Protein AF-A0A925K184-F1 (afdb_monomer_lite)

Structure (mmCIF, N/CA/C/O backbone):
data_AF-A0A925K184-F1
#
_entry.id   AF-A0A925K184-F1
#
loop_
_atom_site.group_PDB
_atom_site.id
_atom_site.type_symbol
_atom_site.label_atom_id
_atom_site.label_alt_id
_atom_site.label_comp_id
_atom_site.label_asym_id
_atom_site.label_entity_id
_atom_site.label_seq_id
_atom_site.pdbx_PDB_ins_code
_atom_site.Cartn_x
_atom_site.Cartn_y
_atom_site.Cartn_z
_atom_site.occupancy
_atom_site.B_iso_or_equiv
_atom_site.auth_seq_id
_atom_site.auth_comp_id
_atom_site.auth_asym_id
_atom_site.auth_atom_id
_atom_site.pdbx_PDB_model_num
ATOM 1 N N . MET A 1 1 ? -17.954 3.732 26.838 1.00 38.91 1 MET A N 1
ATOM 2 C CA . MET A 1 1 ? -18.143 2.595 25.912 1.00 38.91 1 MET A CA 1
ATOM 3 C C . MET A 1 1 ? -16.915 2.536 25.027 1.00 38.91 1 MET A C 1
ATOM 5 O O . MET A 1 1 ? -16.695 3.472 24.277 1.00 38.91 1 MET A O 1
ATOM 9 N N . ALA A 1 2 ? -16.052 1.534 25.212 1.00 41.06 2 ALA A N 1
ATOM 10 C CA . ALA A 1 2 ? -14.838 1.384 24.417 1.00 41.06 2 ALA A CA 1
ATOM 11 C C . ALA A 1 2 ? -15.244 1.083 22.970 1.00 41.06 2 ALA A C 1
ATOM 13 O O . ALA A 1 2 ? -15.653 -0.037 22.664 1.00 41.06 2 ALA A O 1
ATOM 14 N N . SER A 1 3 ? -15.206 2.108 22.119 1.00 45.59 3 SER A N 1
ATOM 15 C CA . SER A 1 3 ? -15.451 2.039 20.681 1.00 45.59 3 SER A CA 1
ATOM 16 C C . SER A 1 3 ? -14.456 1.047 20.087 1.00 45.59 3 SER A C 1
ATOM 18 O O . SER A 1 3 ? -13.316 1.397 19.782 1.00 45.59 3 SER A O 1
ATOM 20 N N . SER A 1 4 ? -14.839 -0.230 20.060 1.00 53.72 4 SER A N 1
ATOM 21 C CA . SER A 1 4 ? -13.958 -1.320 19.659 1.00 53.72 4 SER A CA 1
ATOM 22 C C . SER A 1 4 ? -13.496 -1.046 18.242 1.00 53.72 4 SER A C 1
ATOM 24 O O . SER A 1 4 ? -14.300 -1.055 17.309 1.00 53.72 4 SER A O 1
ATOM 26 N N . ARG A 1 5 ? -12.197 -0.763 18.098 1.00 63.16 5 ARG A N 1
ATOM 27 C CA . ARG A 1 5 ? -11.543 -0.645 16.797 1.00 63.16 5 ARG A CA 1
ATOM 28 C C . ARG A 1 5 ? -11.922 -1.899 16.005 1.00 63.16 5 ARG A C 1
ATOM 30 O O . ARG A 1 5 ? -11.683 -2.998 16.511 1.00 63.16 5 ARG A O 1
ATOM 37 N N . PRO A 1 6 ? -12.558 -1.774 14.829 1.00 70.12 6 PRO A N 1
ATOM 38 C CA . PRO A 1 6 ? -12.969 -2.935 14.061 1.00 70.12 6 PRO A CA 1
ATOM 39 C C . PRO A 1 6 ? -11.749 -3.820 13.804 1.00 70.12 6 PRO A C 1
ATOM 41 O O . PRO A 1 6 ? -10.797 -3.372 13.167 1.00 70.12 6 PRO A O 1
ATOM 44 N N . ILE A 1 7 ? -11.782 -5.070 14.282 1.00 73.25 7 ILE A N 1
ATOM 45 C CA . ILE A 1 7 ? -10.697 -6.058 14.111 1.00 73.25 7 ILE A CA 1
ATOM 46 C C . ILE A 1 7 ? -10.258 -6.125 12.642 1.00 73.25 7 ILE A C 1
ATOM 48 O O . ILE A 1 7 ? -9.076 -6.226 12.336 1.00 73.25 7 ILE A O 1
ATOM 52 N N . VAL A 1 8 ? -11.219 -5.970 11.730 1.00 74.25 8 VAL A N 1
ATOM 53 C CA . VAL A 1 8 ? -11.019 -5.932 10.281 1.00 74.25 8 VAL A CA 1
ATOM 54 C C . VAL A 1 8 ? -10.010 -4.858 9.844 1.00 74.25 8 VAL A C 1
ATOM 56 O O . VAL A 1 8 ? -9.145 -5.144 9.022 1.00 74.25 8 VAL A O 1
AT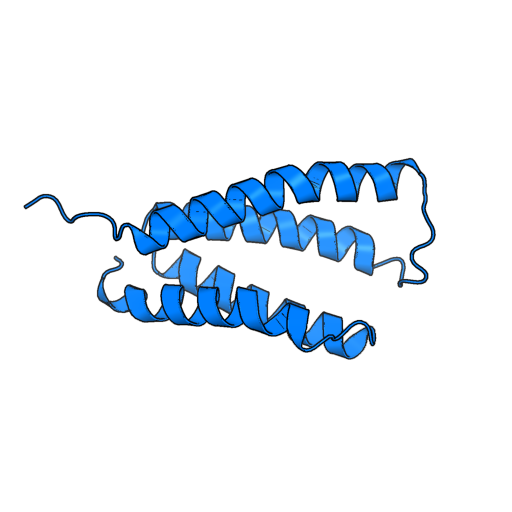OM 59 N N . ILE A 1 9 ? -10.062 -3.647 10.409 1.00 76.00 9 ILE A N 1
ATOM 60 C CA . ILE A 1 9 ? -9.121 -2.564 10.068 1.00 76.00 9 ILE A CA 1
ATOM 61 C C . ILE A 1 9 ? -7.733 -2.889 10.605 1.00 76.00 9 ILE A C 1
ATOM 63 O O . ILE A 1 9 ? -6.743 -2.683 9.912 1.00 76.00 9 ILE A O 1
ATOM 67 N N . THR A 1 10 ? -7.646 -3.447 11.812 1.00 79.56 10 THR A N 1
ATOM 68 C CA . THR A 1 10 ? -6.365 -3.866 12.387 1.00 79.56 10 THR A CA 1
ATOM 69 C C . THR A 1 10 ? -5.713 -4.958 11.542 1.00 79.56 10 THR A C 1
ATOM 71 O O . THR A 1 10 ? -4.532 -4.849 11.232 1.00 79.56 10 THR A O 1
ATOM 74 N N . VAL A 1 11 ? -6.479 -5.959 11.099 1.00 81.06 11 VAL A N 1
ATOM 75 C CA . VAL A 1 11 ? -5.990 -7.023 10.207 1.00 81.06 11 VAL A CA 1
ATOM 76 C C . VAL A 1 11 ? -5.510 -6.445 8.874 1.00 81.06 11 VAL A C 1
ATOM 78 O O . VAL A 1 11 ? -4.404 -6.762 8.446 1.00 81.06 11 VAL A O 1
ATOM 81 N N . ILE A 1 12 ? -6.284 -5.548 8.253 1.00 80.81 12 ILE A N 1
ATOM 82 C CA . ILE A 1 12 ? -5.883 -4.862 7.013 1.00 80.81 12 ILE A CA 1
ATOM 83 C C . ILE A 1 12 ? -4.586 -4.080 7.214 1.00 80.81 12 ILE A C 1
ATOM 85 O O . ILE A 1 12 ? -3.673 -4.190 6.397 1.00 80.81 12 ILE A O 1
ATOM 89 N N . CYS A 1 13 ? -4.481 -3.317 8.302 1.00 80.88 13 CYS A N 1
ATOM 90 C CA . CYS A 1 13 ? -3.286 -2.535 8.580 1.00 80.88 13 CYS A CA 1
ATOM 91 C C . CYS A 1 13 ? -2.069 -3.427 8.820 1.00 80.88 13 CYS A C 1
ATOM 93 O O . CYS A 1 13 ? -1.001 -3.125 8.301 1.00 80.88 13 CYS A O 1
ATOM 95 N N . VAL A 1 14 ? -2.215 -4.534 9.551 1.00 83.94 14 VAL A N 1
ATOM 96 C CA . VAL A 1 14 ? -1.126 -5.493 9.791 1.00 83.94 14 VAL A CA 1
ATOM 97 C C . VAL A 1 14 ? -0.678 -6.148 8.485 1.00 83.94 14 VAL A C 1
ATOM 99 O O . VAL A 1 14 ? 0.518 -6.175 8.208 1.00 83.94 14 VAL A O 1
ATOM 102 N N . ILE A 1 15 ? -1.611 -6.606 7.646 1.00 82.31 15 ILE A N 1
ATOM 103 C CA . ILE A 1 15 ? -1.288 -7.166 6.324 1.00 82.31 15 ILE A CA 1
ATOM 104 C C . ILE A 1 15 ? -0.588 -6.114 5.456 1.00 82.31 15 ILE A C 1
ATOM 106 O O . ILE A 1 15 ? 0.417 -6.418 4.818 1.00 82.31 15 ILE A O 1
ATOM 110 N N . GLY A 1 16 ? -1.071 -4.870 5.466 1.00 80.50 16 GLY A N 1
ATOM 111 C CA . GLY A 1 16 ? -0.446 -3.758 4.753 1.00 80.50 16 GLY A CA 1
ATOM 112 C C . GLY A 1 16 ? 0.964 -3.450 5.258 1.00 80.50 16 GLY A C 1
ATOM 113 O O . GLY A 1 16 ? 1.876 -3.296 4.451 1.00 80.50 16 GLY A O 1
ATOM 114 N N . PHE A 1 17 ? 1.176 -3.438 6.576 1.00 81.56 17 PHE A N 1
ATOM 115 C CA . PHE A 1 17 ? 2.496 -3.266 7.186 1.00 81.56 17 PHE A CA 1
ATOM 116 C C . PHE A 1 17 ? 3.454 -4.390 6.802 1.00 81.56 17 PHE A C 1
ATOM 118 O O . PHE A 1 17 ? 4.598 -4.105 6.459 1.00 81.56 17 PHE A O 1
ATOM 125 N N . ILE A 1 18 ? 2.995 -5.644 6.804 1.00 85.06 18 ILE A N 1
ATOM 126 C CA . ILE A 1 18 ? 3.791 -6.788 6.339 1.00 85.06 18 ILE A CA 1
ATOM 127 C C . ILE A 1 18 ? 4.122 -6.625 4.853 1.00 85.06 18 ILE A C 1
ATOM 129 O O . ILE A 1 18 ? 5.274 -6.789 4.458 1.00 85.06 18 ILE A O 1
ATOM 133 N N . GLY A 1 19 ? 3.143 -6.239 4.033 1.00 80.62 19 GLY A N 1
ATOM 134 C CA . GLY A 1 19 ? 3.342 -5.979 2.608 1.00 80.62 19 GLY A CA 1
ATOM 135 C C . GLY A 1 19 ? 4.395 -4.901 2.350 1.00 80.62 19 GLY A C 1
ATOM 136 O O . GLY A 1 19 ? 5.257 -5.083 1.495 1.00 80.62 19 GLY A O 1
ATOM 137 N N . VAL A 1 20 ? 4.392 -3.815 3.127 1.00 81.88 20 VAL A N 1
ATOM 138 C CA . VAL A 1 20 ? 5.429 -2.776 3.042 1.00 81.88 20 VAL A CA 1
ATOM 139 C C . VAL A 1 20 ? 6.772 -3.281 3.577 1.00 81.88 20 VAL A C 1
ATOM 141 O O . VAL A 1 20 ? 7.797 -3.045 2.945 1.00 81.88 20 VAL A O 1
ATOM 144 N N . ALA A 1 21 ? 6.789 -4.013 4.692 1.00 83.88 21 ALA A N 1
ATOM 145 C CA . ALA A 1 21 ? 8.013 -4.567 5.272 1.00 83.88 21 ALA A CA 1
ATOM 146 C C . ALA A 1 21 ? 8.725 -5.550 4.329 1.00 83.88 21 ALA A C 1
ATOM 148 O O . ALA A 1 21 ? 9.951 -5.607 4.328 1.00 83.88 21 ALA A O 1
ATOM 149 N N . LEU A 1 22 ? 7.977 -6.287 3.502 1.00 83.56 22 LEU A N 1
ATOM 150 C CA . LEU A 1 22 ? 8.525 -7.147 2.448 1.00 83.56 22 LEU A CA 1
ATOM 151 C C . LEU A 1 22 ? 8.825 -6.368 1.157 1.00 83.56 22 LEU A C 1
ATOM 153 O O . LEU A 1 22 ? 9.809 -6.645 0.472 1.00 83.56 22 LEU A O 1
ATOM 157 N N . GLY A 1 23 ? 7.995 -5.378 0.831 1.00 80.94 23 GLY A N 1
ATOM 158 C CA . GLY A 1 23 ? 8.109 -4.582 -0.385 1.00 80.94 23 GLY A CA 1
ATOM 159 C C . GLY A 1 23 ? 9.293 -3.615 -0.384 1.00 80.94 23 GLY A C 1
ATOM 160 O O . GLY A 1 23 ? 9.961 -3.497 -1.407 1.00 80.94 23 GLY A O 1
ATOM 161 N N . VAL A 1 24 ? 9.591 -2.945 0.735 1.00 82.94 24 VAL A N 1
ATOM 162 C CA . VAL A 1 24 ? 10.694 -1.966 0.811 1.00 82.94 24 VAL A CA 1
ATOM 163 C C . VAL A 1 24 ? 12.060 -2.617 0.553 1.00 82.94 24 VAL A C 1
ATOM 165 O O . VAL A 1 24 ? 12.781 -2.108 -0.306 1.00 82.94 24 VAL A O 1
ATOM 168 N N . PRO A 1 25 ? 12.440 -3.740 1.199 1.00 82.31 25 PRO A N 1
ATOM 169 C CA . PRO A 1 25 ? 13.696 -4.424 0.893 1.00 82.31 25 PRO A CA 1
ATOM 170 C C . PRO A 1 25 ? 13.755 -4.927 -0.550 1.00 82.31 25 PRO A C 1
ATOM 172 O O . PRO A 1 25 ? 14.800 -4.820 -1.184 1.00 82.31 25 PRO A O 1
ATOM 175 N N . ALA A 1 26 ? 12.637 -5.425 -1.091 1.00 81.25 26 ALA A N 1
ATOM 176 C CA . ALA A 1 26 ? 12.566 -5.859 -2.483 1.00 81.25 26 ALA A CA 1
ATOM 177 C C . ALA A 1 26 ? 12.784 -4.687 -3.456 1.00 81.25 26 ALA A C 1
ATOM 179 O O . ALA A 1 26 ? 13.568 -4.804 -4.397 1.00 81.25 26 ALA A O 1
ATOM 180 N N . LEU A 1 27 ? 12.156 -3.535 -3.198 1.00 81.56 27 LEU A N 1
ATOM 181 C CA . LEU A 1 27 ? 12.349 -2.315 -3.982 1.00 81.56 27 LEU A CA 1
ATOM 182 C C . LEU A 1 27 ? 13.809 -1.848 -3.913 1.00 81.56 27 LEU A C 1
ATOM 184 O O . LEU A 1 27 ? 14.415 -1.579 -4.949 1.00 81.56 27 LEU A O 1
ATOM 188 N N . LEU A 1 28 ? 14.391 -1.794 -2.711 1.00 81.62 28 LEU A N 1
ATOM 189 C CA . LEU A 1 28 ? 15.790 -1.409 -2.508 1.00 81.62 28 LEU A CA 1
ATOM 190 C C . LEU A 1 28 ? 16.759 -2.370 -3.200 1.00 81.62 28 LEU A C 1
ATOM 192 O O . LEU A 1 28 ? 17.733 -1.908 -3.787 1.00 81.62 28 LEU A O 1
ATOM 196 N N . ALA A 1 29 ? 16.486 -3.676 -3.194 1.00 81.75 29 ALA A N 1
ATOM 197 C CA . ALA A 1 29 ? 17.294 -4.662 -3.907 1.00 81.75 29 ALA A CA 1
ATOM 198 C C . ALA A 1 29 ? 17.268 -4.432 -5.427 1.00 81.75 29 ALA A C 1
ATOM 200 O O . ALA A 1 29 ? 18.316 -4.486 -6.070 1.00 81.75 29 ALA A O 1
ATOM 201 N N . VAL A 1 30 ? 16.103 -4.113 -6.004 1.00 78.19 30 VAL A N 1
ATOM 202 C CA . VAL A 1 30 ? 15.974 -3.780 -7.436 1.00 78.19 30 VAL A CA 1
ATOM 203 C C . VAL A 1 30 ? 16.728 -2.488 -7.773 1.00 78.19 30 VAL A C 1
ATOM 205 O O . VAL A 1 30 ? 17.446 -2.454 -8.771 1.00 78.19 30 VAL A O 1
ATOM 208 N N . VAL A 1 31 ? 16.634 -1.451 -6.928 1.00 77.19 31 VAL A N 1
ATOM 209 C CA . VAL A 1 31 ? 17.403 -0.202 -7.112 1.00 77.19 31 VAL A CA 1
ATOM 210 C C . VAL A 1 31 ? 18.908 -0.462 -7.012 1.00 77.19 31 VAL A C 1
ATOM 212 O O . VAL A 1 31 ? 19.663 -0.014 -7.869 1.00 77.19 31 VAL A O 1
ATOM 215 N N . ALA A 1 32 ? 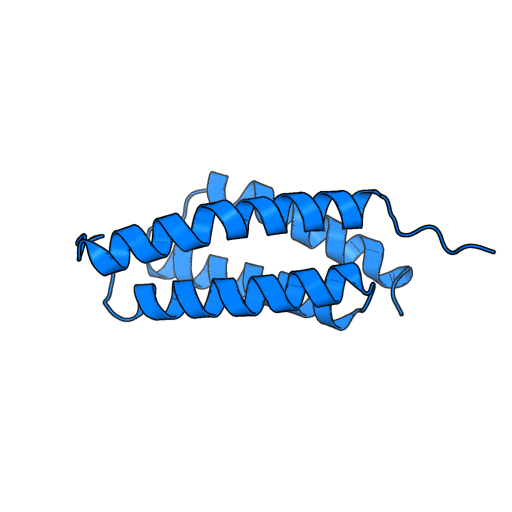19.350 -1.196 -5.988 1.00 79.00 32 ALA A N 1
ATOM 216 C CA . ALA A 1 32 ? 20.765 -1.442 -5.714 1.00 79.00 32 ALA A CA 1
ATOM 217 C C . ALA A 1 32 ? 21.441 -2.312 -6.782 1.00 79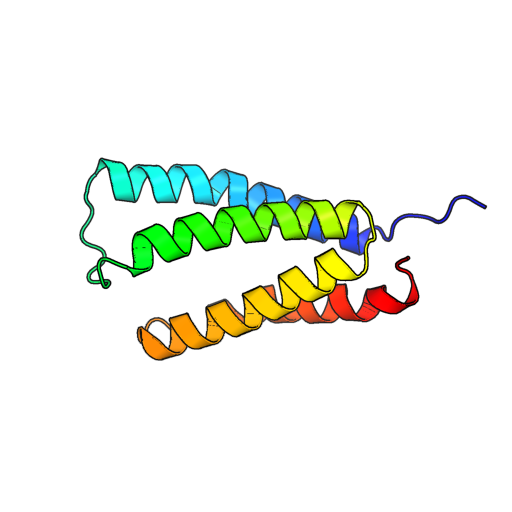.00 32 ALA A C 1
ATOM 219 O O . ALA A 1 32 ? 22.612 -2.112 -7.091 1.00 79.00 32 ALA A O 1
ATOM 220 N N . THR A 1 33 ? 20.708 -3.268 -7.355 1.00 77.19 33 THR A N 1
ATOM 221 C CA . THR A 1 33 ? 21.213 -4.144 -8.426 1.00 77.19 33 THR A CA 1
ATOM 222 C C . THR A 1 33 ? 21.085 -3.524 -9.816 1.00 77.19 33 THR A C 1
ATOM 224 O O . THR A 1 33 ? 21.618 -4.079 -10.775 1.00 77.19 33 THR A O 1
ATOM 227 N N . GLY A 1 34 ? 20.384 -2.391 -9.949 1.00 66.50 34 GLY A N 1
ATOM 228 C CA . GLY A 1 34 ? 20.096 -1.777 -11.245 1.00 66.50 34 GLY A CA 1
ATOM 229 C C . GLY A 1 34 ? 19.306 -2.701 -12.173 1.00 66.50 34 GLY A C 1
ATOM 230 O O . GLY A 1 34 ? 19.439 -2.597 -13.393 1.00 66.50 34 GLY A O 1
ATOM 231 N N . ALA A 1 35 ? 18.529 -3.635 -11.609 1.00 66.50 35 ALA A N 1
ATOM 232 C CA . ALA A 1 35 ? 17.795 -4.623 -12.382 1.00 66.50 35 ALA A CA 1
ATOM 233 C C . ALA A 1 35 ? 16.862 -3.910 -13.371 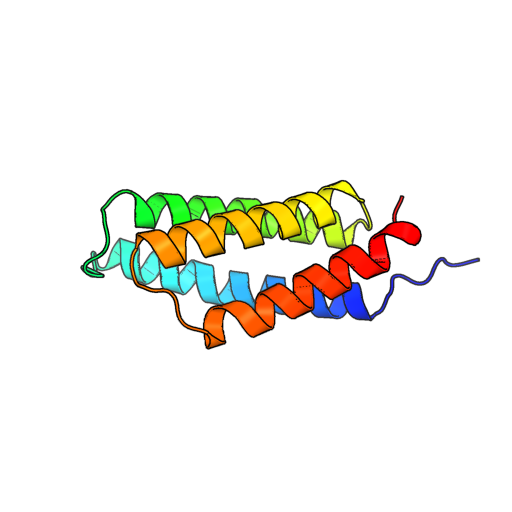1.00 66.50 35 ALA A C 1
ATOM 235 O O . ALA A 1 35 ? 15.930 -3.203 -12.981 1.00 66.50 35 ALA A O 1
ATOM 236 N N . GLN A 1 36 ? 17.135 -4.081 -14.667 1.00 57.19 36 GLN A N 1
ATOM 237 C CA . GLN A 1 36 ? 16.316 -3.514 -15.727 1.00 57.19 36 GLN A CA 1
ATOM 238 C C . GLN A 1 36 ? 14.996 -4.275 -15.768 1.00 57.19 36 GLN A C 1
ATOM 240 O O . GLN A 1 36 ? 14.890 -5.355 -16.340 1.00 57.19 36 GLN A O 1
ATOM 245 N N . THR A 1 37 ? 13.971 -3.702 -15.153 1.00 65.19 37 THR A N 1
ATOM 246 C CA . THR A 1 37 ? 12.616 -4.265 -15.138 1.00 65.19 37 THR A CA 1
ATOM 247 C C . THR A 1 37 ? 11.907 -4.132 -16.490 1.00 65.19 37 THR A C 1
ATOM 249 O O . THR A 1 37 ? 10.759 -4.543 -16.616 1.00 65.19 37 THR A O 1
ATOM 252 N N . GLY A 1 38 ? 12.560 -3.541 -17.501 1.00 67.62 38 GLY A N 1
ATOM 253 C CA . GLY A 1 38 ? 11.934 -3.168 -18.772 1.00 67.62 38 GLY A CA 1
ATOM 254 C C . GLY A 1 38 ? 10.920 -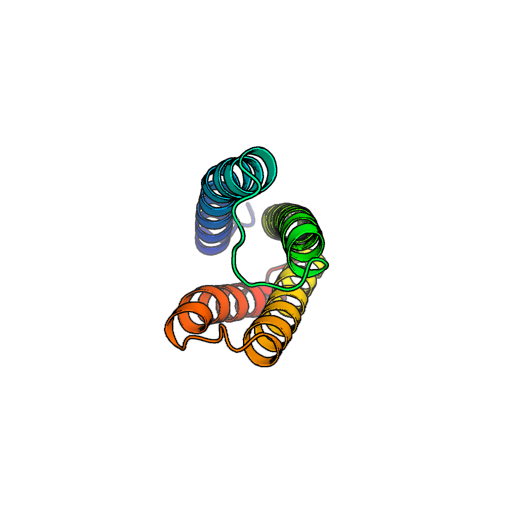2.027 -18.629 1.00 67.62 38 GLY A C 1
ATOM 255 O O . GLY A 1 38 ? 10.207 -1.722 -19.581 1.00 67.62 38 GLY A O 1
ATOM 256 N N . LEU A 1 39 ? 10.844 -1.401 -17.448 1.00 71.25 39 LEU A N 1
ATOM 257 C CA . LEU A 1 39 ? 9.878 -0.357 -17.133 1.00 71.25 39 LEU A CA 1
ATOM 258 C C . LEU A 1 39 ? 10.479 1.039 -17.306 1.00 71.25 39 LEU A C 1
ATOM 260 O O . LEU A 1 39 ? 11.694 1.214 -17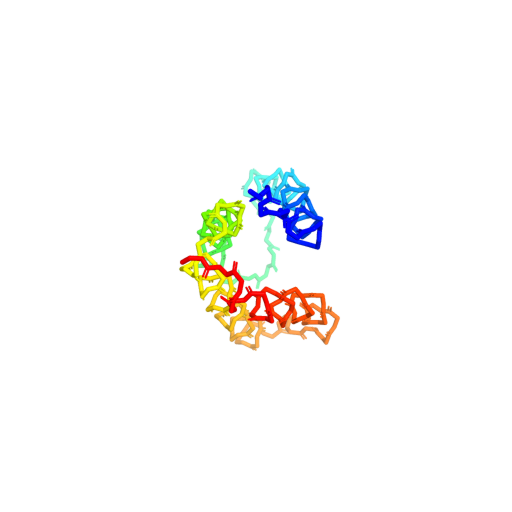.179 1.00 71.25 39 LEU A O 1
ATOM 264 N N . PRO A 1 40 ? 9.639 2.054 -17.568 1.00 73.81 40 PRO A N 1
ATOM 265 C CA . PRO A 1 40 ? 10.099 3.428 -17.678 1.00 73.81 40 PRO A CA 1
ATOM 266 C C . PRO A 1 40 ? 10.836 3.893 -16.416 1.00 73.81 40 PRO A C 1
ATOM 268 O O . PRO A 1 40 ? 10.432 3.574 -15.298 1.00 73.81 40 PRO A O 1
ATOM 271 N N . SER A 1 41 ? 11.870 4.721 -16.574 1.00 76.81 41 SER A N 1
ATOM 272 C CA . SER A 1 41 ? 12.689 5.226 -15.458 1.00 76.81 41 SER A CA 1
ATOM 273 C C . SER A 1 41 ? 11.892 5.986 -14.388 1.00 76.81 41 SER A C 1
ATOM 275 O O . SER A 1 41 ? 12.309 6.032 -13.234 1.00 76.81 41 SER A O 1
ATOM 277 N N . TRP A 1 42 ? 10.725 6.538 -14.737 1.00 76.19 42 TRP A N 1
ATOM 278 C CA . TRP A 1 42 ? 9.807 7.212 -13.812 1.00 76.19 42 TRP A CA 1
ATOM 279 C C . TRP A 1 42 ? 8.971 6.248 -12.951 1.00 76.19 42 TRP A C 1
ATOM 281 O O . TRP A 1 42 ? 8.426 6.660 -11.926 1.00 76.19 42 TRP A O 1
ATOM 291 N N . TYR A 1 43 ? 8.883 4.967 -13.319 1.00 77.88 43 TYR A N 1
ATOM 292 C CA . TYR A 1 43 ? 8.095 3.972 -12.589 1.00 77.88 43 TYR A CA 1
ATOM 293 C C . TYR A 1 43 ? 8.722 3.622 -11.232 1.00 77.88 43 TYR A C 1
ATOM 295 O O . TYR A 1 43 ? 8.022 3.458 -10.235 1.00 77.88 43 TYR A O 1
ATOM 303 N N . MET A 1 44 ? 10.055 3.574 -11.170 1.00 76.75 44 MET A N 1
ATOM 304 C CA . MET A 1 44 ? 10.804 3.288 -9.943 1.00 76.75 44 MET A CA 1
ATOM 305 C C . MET A 1 44 ? 10.591 4.349 -8.840 1.00 76.75 44 MET A C 1
ATOM 307 O O . MET A 1 44 ? 10.209 3.976 -7.727 1.00 76.75 44 MET A O 1
ATOM 311 N N . PRO A 1 45 ? 10.763 5.665 -9.100 1.00 80.06 45 PRO A N 1
ATOM 312 C CA . PRO A 1 45 ? 10.447 6.692 -8.109 1.00 80.06 45 PRO A CA 1
ATOM 313 C C . PRO A 1 45 ? 8.947 6.756 -7.787 1.00 80.06 45 PRO A C 1
ATOM 315 O O . PRO A 1 45 ? 8.594 7.004 -6.634 1.00 80.06 45 PRO A O 1
ATOM 318 N N . TYR A 1 46 ? 8.062 6.468 -8.752 1.00 82.25 46 TYR A N 1
ATOM 319 C CA . TYR A 1 46 ? 6.623 6.337 -8.496 1.00 82.25 46 TYR A CA 1
ATOM 320 C C . TYR A 1 46 ? 6.316 5.220 -7.484 1.00 82.25 46 TYR A C 1
ATOM 322 O O . TYR A 1 46 ? 5.569 5.451 -6.533 1.00 82.25 46 TYR A O 1
ATOM 330 N N . LEU A 1 47 ? 6.919 4.035 -7.629 1.00 79.75 47 LEU A N 1
ATOM 331 C CA . LEU A 1 47 ? 6.754 2.928 -6.679 1.00 79.75 47 LEU A CA 1
ATOM 332 C C . LEU A 1 47 ? 7.195 3.316 -5.262 1.00 79.75 47 LEU A C 1
ATOM 334 O O . LEU A 1 47 ? 6.471 3.053 -4.301 1.00 79.75 47 LEU A O 1
ATOM 338 N N . GLY A 1 48 ? 8.346 3.983 -5.134 1.00 82.44 48 GLY A N 1
ATOM 339 C CA . GLY A 1 48 ? 8.840 4.476 -3.845 1.00 82.44 48 GLY A CA 1
ATOM 340 C C . GLY A 1 48 ? 7.882 5.479 -3.193 1.00 82.44 48 GLY A C 1
ATOM 341 O O . GLY A 1 48 ? 7.519 5.326 -2.025 1.00 82.44 48 GLY A O 1
ATOM 342 N N . LEU A 1 49 ? 7.398 6.460 -3.961 1.00 84.69 49 LEU A N 1
ATOM 343 C CA . LEU A 1 49 ? 6.376 7.412 -3.507 1.00 84.69 49 LEU A CA 1
ATOM 344 C C . LEU A 1 49 ? 5.083 6.707 -3.087 1.00 84.69 49 LEU A C 1
ATOM 346 O O . LEU A 1 49 ? 4.515 7.021 -2.044 1.00 84.69 49 LEU A O 1
ATOM 350 N N . THR A 1 50 ? 4.642 5.720 -3.862 1.00 81.69 50 THR A N 1
ATOM 351 C CA . THR A 1 50 ? 3.412 4.968 -3.588 1.00 81.69 50 THR A CA 1
ATOM 352 C C . THR A 1 50 ? 3.515 4.167 -2.295 1.00 81.69 50 THR A C 1
ATOM 354 O O . THR A 1 50 ? 2.543 4.103 -1.545 1.00 81.69 50 THR A O 1
ATOM 357 N N . MET A 1 51 ? 4.692 3.624 -1.968 1.00 81.38 51 MET A N 1
ATOM 358 C CA . MET A 1 51 ? 4.934 2.980 -0.671 1.00 81.38 51 MET A CA 1
ATOM 359 C C . MET A 1 51 ? 4.856 3.966 0.498 1.00 81.38 51 MET A C 1
ATOM 361 O O . MET A 1 51 ? 4.233 3.649 1.512 1.00 81.38 51 MET A O 1
ATOM 365 N N . LEU A 1 52 ? 5.433 5.165 0.363 1.00 85.69 52 LEU A N 1
ATOM 366 C CA . LEU A 1 52 ? 5.355 6.201 1.401 1.00 85.69 52 LEU A CA 1
ATOM 367 C C . LEU A 1 52 ? 3.910 6.656 1.627 1.00 85.69 52 LEU A C 1
ATOM 369 O O . LEU A 1 52 ? 3.439 6.703 2.763 1.00 85.69 52 LEU A O 1
ATOM 373 N N . VAL A 1 53 ? 3.184 6.931 0.545 1.00 84.31 53 VAL A N 1
ATOM 374 C CA . VAL A 1 53 ? 1.763 7.301 0.602 1.00 84.31 53 VAL A CA 1
ATOM 375 C C . VAL A 1 53 ? 0.928 6.151 1.174 1.00 84.31 53 VAL A C 1
ATOM 377 O O . VAL A 1 53 ? 0.047 6.382 2.002 1.00 84.31 53 VAL A O 1
ATOM 380 N N . GLY A 1 54 ? 1.248 4.907 0.812 1.00 82.88 54 GLY A N 1
ATOM 381 C CA . GLY A 1 54 ? 0.649 3.699 1.377 1.00 82.88 54 GLY A CA 1
ATOM 382 C C . GLY A 1 54 ? 0.834 3.610 2.893 1.00 82.88 54 GLY A C 1
ATOM 383 O O . GLY A 1 54 ? -0.143 3.406 3.612 1.00 82.88 54 GLY A O 1
ATOM 384 N N . LEU A 1 55 ? 2.042 3.859 3.404 1.00 83.38 55 LEU A N 1
ATOM 385 C CA . LEU A 1 55 ? 2.313 3.923 4.846 1.00 83.38 55 LEU A CA 1
ATOM 386 C C . LEU A 1 55 ? 1.510 5.024 5.542 1.00 83.38 55 LEU A C 1
ATOM 388 O O . LEU A 1 55 ? 0.896 4.773 6.578 1.00 83.38 55 LEU A O 1
ATOM 392 N N . VAL A 1 56 ? 1.458 6.224 4.961 1.00 86.50 56 VAL A N 1
ATOM 393 C CA . VAL A 1 56 ? 0.647 7.328 5.501 1.00 86.50 56 VAL A CA 1
ATOM 394 C C . VAL A 1 56 ? -0.835 6.945 5.536 1.00 86.50 56 VAL A C 1
ATOM 396 O O . VAL A 1 56 ? -1.512 7.194 6.536 1.00 86.50 56 VAL A O 1
ATOM 399 N N . SER A 1 57 ? -1.334 6.272 4.495 1.00 83.88 57 SER A N 1
ATOM 400 C CA . SER A 1 57 ? -2.717 5.788 4.446 1.00 83.88 57 SER A CA 1
ATOM 401 C C . SER A 1 57 ? -2.998 4.723 5.513 1.00 83.88 57 SER A C 1
ATOM 403 O O . SER A 1 57 ? -4.033 4.791 6.175 1.00 83.88 57 SER A O 1
ATOM 405 N N . LEU A 1 58 ? -2.053 3.806 5.760 1.00 81.25 58 LEU A N 1
ATOM 406 C CA . LEU A 1 58 ? -2.134 2.782 6.808 1.00 81.25 58 LEU A CA 1
ATOM 407 C C . LEU A 1 58 ? -2.159 3.407 8.205 1.00 81.25 58 LEU A C 1
ATOM 409 O O . LEU A 1 58 ? -2.951 2.987 9.047 1.00 81.25 58 LEU A O 1
ATOM 413 N N . ILE A 1 59 ? -1.349 4.440 8.447 1.00 83.06 59 ILE A N 1
ATOM 414 C CA . ILE A 1 59 ? -1.362 5.198 9.707 1.00 83.06 59 ILE A CA 1
ATOM 415 C C . ILE A 1 59 ? -2.705 5.922 9.880 1.00 83.06 59 ILE A C 1
ATOM 417 O O . ILE A 1 59 ? -3.298 5.873 10.959 1.00 83.06 59 ILE A O 1
ATOM 421 N N . GLY A 1 60 ? -3.222 6.548 8.818 1.00 79.50 60 GLY A N 1
ATOM 422 C CA . GLY A 1 60 ? -4.534 7.202 8.831 1.00 79.50 60 GLY A CA 1
ATOM 423 C C . GLY A 1 60 ? -5.685 6.228 9.110 1.00 79.50 60 GLY A C 1
ATOM 424 O O . GLY A 1 60 ? -6.560 6.528 9.925 1.00 79.50 60 GLY A O 1
ATOM 425 N N . LEU A 1 61 ? -5.646 5.042 8.495 1.00 77.81 61 LEU A N 1
ATOM 426 C CA . LEU A 1 61 ? -6.580 3.937 8.741 1.00 77.81 61 LEU A CA 1
ATOM 427 C C . LEU A 1 61 ? -6.467 3.403 10.173 1.00 77.81 61 LEU A C 1
ATOM 429 O O . LEU A 1 61 ? -7.485 3.182 10.825 1.00 77.81 61 LEU A O 1
ATOM 433 N N . TRP A 1 62 ? -5.248 3.259 10.699 1.00 77.75 62 TRP A N 1
ATOM 434 C CA . TRP A 1 62 ? -5.010 2.843 12.084 1.00 77.75 62 TRP A CA 1
ATOM 435 C C . TRP A 1 62 ? -5.603 3.834 13.091 1.00 77.75 62 TRP A C 1
ATOM 437 O O . TRP A 1 62 ? -6.138 3.431 14.126 1.00 77.75 62 TRP A O 1
ATOM 447 N N . GLN A 1 63 ? -5.531 5.131 12.790 1.00 79.31 63 GLN A N 1
ATOM 448 C CA . GLN A 1 63 ? -6.142 6.181 13.605 1.00 79.31 63 GLN A CA 1
ATOM 449 C C . GLN A 1 63 ? -7.646 6.362 13.362 1.00 79.31 63 GLN A C 1
ATOM 451 O O . GLN A 1 63 ? -8.220 7.302 13.905 1.00 79.31 63 GLN A O 1
ATOM 456 N N . MET A 1 64 ? -8.295 5.480 12.588 1.00 75.81 64 MET A N 1
ATOM 457 C CA . MET A 1 64 ? -9.730 5.552 12.279 1.00 75.81 64 MET A CA 1
ATOM 458 C C . MET A 1 64 ? -10.152 6.894 11.659 1.00 75.81 64 MET A C 1
ATOM 460 O O . MET A 1 64 ? -11.292 7.317 11.831 1.00 75.81 64 MET A O 1
ATOM 464 N N . LYS A 1 65 ? -9.250 7.571 10.934 1.00 79.25 65 LYS A N 1
ATOM 465 C CA . LYS A 1 65 ? -9.562 8.842 10.272 1.00 79.25 65 LYS A CA 1
ATOM 466 C C . LYS A 1 65 ? -10.077 8.601 8.865 1.00 79.25 65 LYS A C 1
ATOM 468 O O . LYS A 1 65 ? -9.414 7.933 8.064 1.00 79.25 65 LYS A O 1
ATOM 473 N N . LYS A 1 66 ? -11.188 9.253 8.515 1.00 78.31 66 LYS A N 1
ATOM 474 C CA . LYS A 1 66 ? -11.784 9.187 7.164 1.00 78.31 66 LYS A CA 1
ATOM 475 C C . LYS A 1 66 ? -10.781 9.497 6.049 1.00 78.31 66 LYS A C 1
ATOM 477 O O . LYS A 1 66 ? -10.791 8.840 5.011 1.00 78.31 66 LYS A O 1
ATOM 482 N N . TRP A 1 67 ? -9.869 10.447 6.275 1.00 80.06 67 TRP A N 1
ATOM 483 C CA . TRP A 1 67 ? -8.859 10.822 5.279 1.00 80.06 67 TRP A CA 1
ATOM 484 C C . TRP A 1 67 ? -7.913 9.669 4.910 1.00 80.06 67 TRP A C 1
ATOM 486 O O . TRP A 1 67 ? -7.525 9.567 3.752 1.00 80.06 67 TRP A O 1
ATOM 496 N N . GLY A 1 68 ? -7.604 8.754 5.840 1.00 78.88 68 GLY A N 1
ATOM 497 C CA . GLY A 1 68 ? -6.773 7.578 5.554 1.00 78.88 68 GLY A CA 1
ATOM 498 C C . GLY A 1 68 ? -7.444 6.599 4.588 1.00 78.88 68 GLY A C 1
ATOM 499 O O . GLY A 1 68 ? -6.799 6.095 3.670 1.00 78.88 68 GLY A O 1
ATOM 500 N N . ALA A 1 69 ? -8.756 6.392 4.742 1.00 78.81 69 ALA A N 1
ATOM 501 C CA . ALA A 1 69 ? -9.541 5.561 3.833 1.00 78.81 69 ALA A CA 1
ATOM 502 C C . ALA A 1 69 ? -9.656 6.191 2.433 1.00 78.81 69 ALA A C 1
ATOM 504 O O . ALA A 1 69 ? -9.477 5.492 1.435 1.00 78.81 69 ALA A O 1
ATOM 505 N N . PHE A 1 70 ? -9.880 7.510 2.346 1.00 80.50 70 PHE A N 1
ATOM 506 C CA . PHE A 1 70 ? -9.886 8.225 1.062 1.00 80.50 70 PHE A CA 1
ATOM 507 C C . PHE A 1 70 ? -8.522 8.193 0.369 1.00 80.50 70 PHE A C 1
ATOM 509 O O . PHE A 1 70 ? -8.465 7.985 -0.841 1.00 80.50 70 PHE A O 1
ATOM 516 N N . LEU A 1 71 ? -7.430 8.340 1.124 1.00 83.75 71 LEU A N 1
ATOM 517 C CA . LEU A 1 71 ? -6.070 8.215 0.600 1.00 83.75 71 LEU A CA 1
ATOM 518 C C . LEU A 1 71 ? -5.819 6.828 0.013 1.00 83.75 71 LEU A C 1
ATOM 520 O O . LEU A 1 71 ? -5.346 6.719 -1.115 1.00 83.75 71 LEU A O 1
ATOM 524 N N . TYR A 1 72 ? -6.171 5.773 0.752 1.00 82.00 72 TYR A N 1
ATOM 525 C CA . TYR A 1 72 ? -6.002 4.398 0.288 1.00 82.00 72 TYR A CA 1
ATOM 526 C C . TYR A 1 72 ? -6.826 4.123 -0.979 1.00 82.00 72 TYR A C 1
ATOM 528 O O . TYR A 1 72 ? -6.319 3.552 -1.943 1.00 82.00 72 TYR A O 1
ATOM 536 N N . ALA A 1 73 ? -8.084 4.576 -1.010 1.00 83.19 73 ALA A N 1
ATOM 537 C CA . ALA A 1 73 ? -8.958 4.434 -2.172 1.00 83.19 73 ALA A CA 1
ATOM 538 C C . ALA A 1 73 ? -8.439 5.207 -3.395 1.00 83.19 73 ALA A C 1
ATOM 540 O O . ALA A 1 73 ? -8.389 4.657 -4.494 1.00 83.19 73 ALA A O 1
ATOM 541 N N . GLY A 1 74 ? -8.004 6.456 -3.208 1.00 83.75 74 GLY A N 1
ATOM 542 C CA . GLY A 1 74 ? -7.404 7.255 -4.276 1.00 83.75 74 GLY A CA 1
ATOM 543 C C . GLY A 1 74 ? -6.140 6.600 -4.827 1.00 83.75 74 GLY A C 1
ATOM 544 O O . GLY A 1 74 ? -5.973 6.499 -6.042 1.00 83.75 74 GLY A O 1
ATOM 545 N N . MET A 1 75 ? -5.293 6.068 -3.944 1.00 82.62 75 MET A N 1
ATOM 546 C CA . MET A 1 75 ? -4.059 5.411 -4.360 1.00 82.62 75 MET A CA 1
ATOM 547 C C . MET A 1 75 ? -4.308 4.088 -5.081 1.00 82.62 75 MET A C 1
ATOM 549 O O . MET A 1 75 ? -3.603 3.780 -6.038 1.00 82.62 75 MET A O 1
ATOM 553 N N . PHE A 1 76 ? -5.347 3.343 -4.699 1.00 83.88 76 PHE A N 1
ATOM 554 C CA . PHE A 1 76 ? -5.799 2.180 -5.459 1.00 83.88 76 PHE A CA 1
ATOM 555 C C . PHE A 1 76 ? -6.165 2.558 -6.900 1.00 83.88 76 PHE A C 1
ATOM 557 O O . PHE A 1 76 ? -5.669 1.927 -7.831 1.00 83.88 76 PHE A O 1
ATOM 564 N N . VAL A 1 77 ? -6.966 3.611 -7.096 1.00 85.12 77 VAL A N 1
ATOM 565 C CA . VAL A 1 77 ? -7.373 4.067 -8.437 1.00 85.12 77 VAL A CA 1
ATOM 566 C C . VAL A 1 77 ? -6.164 4.502 -9.266 1.00 85.12 77 VAL A C 1
ATOM 568 O O . VAL A 1 77 ? -6.010 4.052 -10.401 1.00 85.12 77 VAL A O 1
ATOM 571 N N . ILE A 1 78 ? -5.274 5.319 -8.694 1.00 86.00 78 ILE A N 1
ATOM 572 C CA . ILE A 1 78 ? -4.043 5.770 -9.367 1.00 86.00 78 ILE A CA 1
ATOM 573 C C . ILE A 1 78 ? -3.176 4.570 -9.764 1.00 86.00 78 ILE A C 1
ATOM 575 O O . ILE A 1 78 ? -2.702 4.493 -10.899 1.00 86.00 78 ILE A O 1
ATOM 579 N N . ASN A 1 79 ? -3.020 3.601 -8.862 1.00 83.50 79 ASN A N 1
ATOM 580 C CA . ASN A 1 79 ? -2.221 2.413 -9.126 1.00 83.50 79 ASN A CA 1
ATOM 581 C C . ASN A 1 79 ? -2.816 1.553 -10.249 1.00 83.50 79 ASN A C 1
ATOM 583 O O . ASN A 1 79 ? -2.074 1.052 -11.091 1.00 83.50 79 ASN A O 1
ATOM 587 N N . GLN A 1 80 ? -4.144 1.430 -10.319 1.00 82.19 80 GLN A N 1
ATOM 588 C CA . GLN A 1 80 ? -4.801 0.730 -11.426 1.00 82.19 80 GLN A CA 1
ATOM 589 C C . GLN A 1 80 ? -4.613 1.447 -12.768 1.00 82.19 80 GLN A C 1
ATOM 591 O O . GLN A 1 80 ? -4.328 0.784 -13.764 1.00 82.19 80 GLN A O 1
ATOM 596 N N . ILE A 1 81 ? -4.699 2.783 -12.800 1.00 85.44 81 ILE A N 1
ATOM 597 C CA . ILE A 1 81 ? -4.438 3.573 -14.016 1.00 85.44 81 ILE A CA 1
ATOM 598 C C . ILE A 1 81 ? -3.003 3.346 -14.504 1.00 85.44 81 ILE A C 1
ATOM 600 O O . ILE A 1 81 ? -2.780 3.142 -15.696 1.00 85.44 81 ILE A O 1
ATOM 604 N N . ILE A 1 82 ? -2.030 3.336 -13.592 1.00 82.62 82 ILE A N 1
ATOM 605 C CA . ILE A 1 82 ? -0.618 3.149 -13.947 1.00 82.62 82 ILE A CA 1
ATOM 606 C C . ILE A 1 82 ? -0.328 1.714 -14.392 1.00 82.62 82 ILE A C 1
ATOM 608 O O . ILE A 1 82 ? 0.379 1.523 -15.381 1.00 82.62 82 ILE A O 1
ATOM 612 N N . LEU A 1 83 ? -0.902 0.705 -13.734 1.00 80.19 83 LEU A N 1
ATOM 613 C CA . LEU A 1 83 ? -0.809 -0.691 -14.181 1.00 80.19 83 LEU A CA 1
ATOM 614 C C . LEU A 1 83 ? -1.389 -0.868 -15.589 1.00 80.19 83 LEU A C 1
ATOM 616 O O . LEU A 1 83 ? -0.791 -1.549 -16.421 1.00 80.19 83 LEU A O 1
ATOM 620 N N . PHE A 1 84 ? -2.520 -0.219 -15.870 1.00 82.62 84 PHE A N 1
ATOM 621 C CA . PHE A 1 84 ? -3.136 -0.223 -17.194 1.00 82.62 84 PHE A CA 1
ATOM 622 C C . PHE A 1 84 ? -2.253 0.477 -18.238 1.00 82.62 84 PHE A C 1
ATOM 624 O O . PHE A 1 84 ? -2.002 -0.080 -19.303 1.00 82.62 84 PHE A O 1
ATOM 631 N N . ALA A 1 85 ? -1.706 1.653 -17.914 1.00 81.69 85 ALA A N 1
ATOM 632 C CA . ALA A 1 85 ? -0.837 2.422 -18.810 1.00 81.69 85 ALA A CA 1
ATOM 633 C C . ALA A 1 85 ? 0.517 1.743 -19.091 1.00 81.69 85 ALA A C 1
ATOM 635 O O . ALA A 1 85 ? 1.090 1.931 -20.161 1.00 81.69 85 ALA A O 1
ATOM 636 N N . THR A 1 86 ? 1.034 0.958 -18.143 1.00 76.25 86 THR A N 1
ATOM 637 C CA . THR A 1 86 ? 2.307 0.224 -18.281 1.00 76.25 86 THR A CA 1
ATOM 638 C C . THR A 1 86 ? 2.142 -1.165 -18.900 1.00 76.25 86 THR A C 1
ATOM 640 O O . THR A 1 86 ? 3.138 -1.851 -19.113 1.00 76.25 86 THR A O 1
ATOM 643 N N . GLY A 1 87 ? 0.909 -1.603 -19.185 1.00 76.19 87 GLY A N 1
ATOM 644 C CA . GLY A 1 87 ? 0.628 -2.939 -19.724 1.00 76.19 87 GLY A CA 1
ATOM 645 C C . GLY A 1 87 ? 0.903 -4.087 -18.743 1.00 76.19 87 GLY A C 1
ATOM 646 O O . GLY A 1 87 ? 0.785 -5.250 -19.114 1.00 76.19 87 GLY A O 1
ATOM 647 N N . LEU A 1 88 ? 1.237 -3.777 -17.485 1.00 73.38 88 LEU A N 1
ATOM 648 C CA . LEU A 1 88 ? 1.459 -4.741 -16.400 1.00 73.38 88 LEU A CA 1
ATOM 649 C C . LEU A 1 88 ? 0.163 -5.145 -15.684 1.00 73.38 88 LEU A C 1
ATOM 651 O O . LEU A 1 88 ? 0.190 -5.820 -14.651 1.00 73.38 88 LEU A O 1
ATOM 655 N N . TRP A 1 89 ? -0.980 -4.685 -16.186 1.00 74.88 89 TRP A N 1
ATOM 656 C CA . TRP A 1 89 ? -2.267 -4.940 -15.571 1.00 74.88 89 TRP A CA 1
ATOM 657 C C . TRP A 1 89 ? -2.589 -6.434 -15.582 1.00 74.88 89 TRP A C 1
ATOM 659 O O . TRP A 1 89 ? -2.699 -7.064 -16.632 1.00 74.88 89 TRP A O 1
ATOM 669 N N . THR A 1 90 ? -2.768 -6.999 -14.390 1.00 74.44 90 THR A N 1
ATOM 670 C CA . THR A 1 90 ? -3.231 -8.373 -14.218 1.00 74.44 90 THR A CA 1
ATOM 671 C C . THR A 1 90 ? -4.512 -8.369 -13.388 1.00 74.44 90 THR A C 1
ATOM 673 O O . THR A 1 90 ? -4.576 -7.668 -12.373 1.00 74.44 90 THR A O 1
ATOM 676 N N . PRO A 1 91 ? -5.528 -9.178 -13.748 1.00 70.31 91 PRO A N 1
ATOM 677 C CA . PRO A 1 91 ? -6.767 -9.262 -12.974 1.00 70.31 91 PRO A CA 1
ATOM 678 C C . PRO A 1 91 ? -6.517 -9.625 -11.502 1.00 70.31 91 PRO A C 1
ATOM 680 O O . PRO A 1 91 ? -7.183 -9.112 -10.606 1.00 70.31 91 PRO A O 1
ATOM 683 N N . GLY A 1 92 ? -5.506 -10.461 -11.237 1.00 70.12 92 GLY A N 1
ATOM 684 C CA . GLY A 1 92 ? -5.115 -10.860 -9.884 1.00 70.12 92 GLY A CA 1
ATOM 685 C C . GLY A 1 92 ? -4.587 -9.709 -9.021 1.00 70.12 92 GLY A C 1
ATOM 686 O O . GLY A 1 92 ? -4.875 -9.669 -7.825 1.00 70.12 92 GLY A O 1
ATOM 687 N N . ALA A 1 93 ? -3.889 -8.734 -9.615 1.00 67.00 93 ALA A N 1
ATOM 688 C CA . ALA A 1 93 ? -3.371 -7.567 -8.896 1.00 67.00 93 ALA A CA 1
ATOM 689 C C . ALA A 1 93 ? -4.470 -6.581 -8.461 1.00 67.00 93 ALA A C 1
ATOM 691 O O . ALA A 1 93 ? -4.208 -5.685 -7.660 1.00 67.00 93 ALA A O 1
ATOM 692 N N . LEU A 1 94 ? -5.697 -6.737 -8.969 1.00 75.19 94 LEU A N 1
ATOM 693 C CA . LEU A 1 94 ? -6.827 -5.865 -8.654 1.00 75.19 94 LEU A CA 1
ATOM 694 C C . LEU A 1 94 ? -7.687 -6.420 -7.512 1.00 75.19 94 LEU A C 1
ATOM 696 O O . LEU A 1 94 ? -8.151 -5.647 -6.679 1.00 75.19 94 LEU A O 1
ATOM 700 N N . ILE A 1 95 ? -7.860 -7.744 -7.431 1.00 76.75 95 ILE A N 1
ATOM 701 C CA . ILE A 1 95 ? -8.816 -8.389 -6.511 1.00 76.75 95 ILE A CA 1
ATOM 702 C C . ILE A 1 95 ? -8.520 -8.050 -5.046 1.00 76.75 95 ILE A C 1
ATOM 704 O O . ILE A 1 95 ? -9.403 -7.584 -4.330 1.00 76.75 95 ILE A O 1
ATOM 708 N N . ILE A 1 96 ? -7.278 -8.255 -4.601 1.00 75.69 96 ILE A N 1
ATOM 709 C CA . ILE A 1 96 ? -6.887 -8.025 -3.202 1.00 75.69 96 ILE A CA 1
ATOM 710 C C . ILE A 1 96 ? -7.074 -6.551 -2.809 1.00 75.69 96 ILE A C 1
ATOM 712 O O . ILE A 1 96 ? -7.814 -6.288 -1.857 1.00 75.69 96 ILE A O 1
ATOM 716 N N . PRO A 1 97 ? -6.469 -5.571 -3.508 1.00 75.88 97 PRO A N 1
ATOM 717 C CA . PRO A 1 97 ? -6.621 -4.178 -3.113 1.00 75.88 97 PRO A CA 1
ATOM 718 C C . PRO A 1 97 ? -8.056 -3.661 -3.282 1.00 75.88 97 PRO A C 1
ATOM 720 O O . PRO A 1 97 ? -8.484 -2.873 -2.448 1.00 75.88 97 PRO A O 1
ATOM 723 N N . LEU A 1 98 ? -8.843 -4.162 -4.245 1.00 80.06 98 LEU A N 1
ATOM 724 C CA . LEU A 1 98 ? -10.271 -3.832 -4.355 1.00 80.06 98 LEU A CA 1
ATOM 725 C C . LEU A 1 98 ? -11.046 -4.254 -3.101 1.00 80.06 98 LEU A C 1
ATOM 727 O O . LEU A 1 98 ? -11.795 -3.450 -2.548 1.00 80.06 98 LEU A O 1
ATOM 731 N N . ILE A 1 99 ? -10.854 -5.492 -2.630 1.00 82.81 99 ILE A N 1
ATOM 732 C CA . ILE A 1 99 ? -11.498 -5.989 -1.405 1.00 82.81 99 ILE A CA 1
ATOM 733 C C . ILE A 1 99 ? -11.121 -5.096 -0.221 1.00 82.81 99 ILE A C 1
ATOM 735 O O . ILE A 1 99 ? -11.993 -4.667 0.535 1.00 82.81 99 ILE A O 1
ATOM 739 N N . VAL A 1 100 ? -9.836 -4.763 -0.088 1.00 78.25 100 VAL A N 1
ATOM 740 C CA . VAL A 1 100 ? -9.356 -3.893 0.992 1.00 78.25 100 VAL A CA 1
ATOM 741 C C . VAL A 1 100 ? -9.972 -2.495 0.898 1.00 78.25 100 VAL A C 1
ATOM 743 O O . VAL A 1 100 ? -10.439 -1.979 1.912 1.00 78.25 100 VAL A O 1
ATOM 746 N N . THR A 1 101 ? -10.046 -1.898 -0.294 1.00 82.19 101 THR A N 1
ATOM 747 C CA . THR A 1 101 ? -10.665 -0.582 -0.507 1.00 82.19 101 THR A CA 1
ATOM 748 C C . THR A 1 101 ? -12.156 -0.600 -0.179 1.00 82.19 101 THR A C 1
ATOM 750 O O . THR A 1 101 ? -12.626 0.282 0.537 1.00 82.19 101 THR A O 1
ATOM 753 N N . VAL A 1 102 ? -12.904 -1.608 -0.635 1.00 83.25 102 VAL A N 1
ATOM 754 C CA . VAL A 1 102 ? -14.342 -1.743 -0.340 1.00 83.25 102 VAL A CA 1
ATOM 755 C C . VAL A 1 102 ? -14.573 -1.894 1.160 1.00 83.25 102 VAL A C 1
ATOM 757 O O . VAL A 1 102 ? -15.438 -1.222 1.723 1.00 83.25 102 VAL A O 1
ATOM 760 N N . ILE A 1 103 ? -13.773 -2.722 1.834 1.00 80.06 103 ILE A N 1
ATOM 761 C CA . ILE A 1 103 ? -13.870 -2.893 3.284 1.00 80.06 103 ILE A CA 1
ATOM 762 C C . ILE A 1 103 ? -13.518 -1.587 4.003 1.00 80.06 103 ILE A C 1
ATOM 764 O O . ILE A 1 103 ? -14.277 -1.163 4.874 1.00 80.06 103 ILE A O 1
ATOM 768 N N . ALA A 1 104 ? -12.429 -0.916 3.627 1.00 75.88 104 ALA A N 1
ATOM 769 C CA . ALA A 1 104 ? -12.030 0.359 4.217 1.00 75.88 104 ALA A CA 1
ATOM 770 C C . ALA A 1 104 ? -13.131 1.424 4.072 1.00 75.88 104 ALA A C 1
ATOM 772 O O . ALA A 1 104 ? -13.484 2.080 5.053 1.00 75.88 104 ALA A O 1
ATOM 773 N N . LEU A 1 105 ? -13.739 1.534 2.885 1.00 78.94 105 LEU A N 1
ATOM 774 C CA . LEU A 1 105 ? -14.854 2.447 2.625 1.00 78.94 105 LEU A CA 1
ATOM 775 C C . LEU A 1 105 ? -16.127 2.047 3.386 1.00 78.94 105 LEU A C 1
ATOM 777 O O . LEU A 1 105 ? -16.823 2.913 3.906 1.00 78.94 105 LEU A O 1
ATOM 781 N N . SER A 1 106 ? -16.411 0.749 3.539 1.00 79.31 106 SER A N 1
ATOM 782 C CA . SER A 1 106 ? -17.566 0.264 4.316 1.00 79.31 106 SER A CA 1
ATOM 783 C C . SER A 1 106 ? -17.491 0.633 5.802 1.00 79.31 106 SER A C 1
ATOM 785 O O . SER A 1 106 ? -18.516 0.712 6.479 1.00 79.31 106 SER A O 1
ATOM 787 N N . GLN A 1 107 ? -16.279 0.857 6.324 1.00 76.69 107 GLN A N 1
ATOM 788 C CA . GLN A 1 107 ? -16.065 1.275 7.706 1.00 76.69 107 GLN A CA 1
ATOM 789 C C . GLN A 1 107 ? -16.042 2.807 7.879 1.00 76.69 107 GLN A C 1
ATOM 791 O O . GLN A 1 107 ? -16.033 3.256 9.022 1.00 76.69 107 GLN A O 1
ATOM 796 N N . LEU A 1 108 ? -16.120 3.609 6.803 1.00 73.62 108 LEU A N 1
ATOM 797 C CA . LEU A 1 108 ? -16.232 5.079 6.867 1.00 73.62 108 LEU A CA 1
ATOM 798 C C . LEU A 1 108 ? -17.317 5.614 7.819 1.00 73.62 108 LEU A C 1
ATOM 800 O O . LEU A 1 108 ? -17.017 6.558 8.548 1.00 73.62 108 LEU A O 1
ATOM 804 N N . PRO A 1 109 ? -18.552 5.068 7.872 1.00 67.88 109 PRO A N 1
ATOM 805 C CA . PRO A 1 109 ? -19.571 5.572 8.798 1.00 67.88 109 PRO A CA 1
ATOM 806 C C . PRO A 1 109 ? -19.227 5.340 10.277 1.00 67.88 109 PRO A C 1
ATOM 808 O O . PRO A 1 109 ? -19.875 5.914 11.144 1.00 67.88 109 PRO A O 1
ATOM 811 N N . LYS A 1 110 ? -18.218 4.510 10.576 1.00 68.12 110 LYS A N 1
ATOM 812 C CA . LYS A 1 110 ? -17.709 4.253 11.935 1.00 68.12 110 LYS A CA 1
ATOM 813 C C . LYS A 1 110 ? -16.429 5.037 12.254 1.00 68.12 110 LYS A C 1
ATOM 815 O O . LYS A 1 110 ? -15.861 4.843 13.325 1.00 68.12 110 LYS A O 1
ATOM 820 N N . MET A 1 111 ? -15.940 5.835 11.308 1.00 69.19 111 MET A N 1
ATOM 821 C CA . MET A 1 111 ? -14.721 6.636 11.424 1.00 69.19 111 MET A CA 1
ATOM 822 C C . MET A 1 111 ? -15.073 8.088 11.756 1.00 69.19 111 MET A C 1
ATOM 824 O O . MET A 1 111 ? -16.107 8.594 11.306 1.00 69.19 111 MET A O 1
ATOM 828 N N . ASP A 1 112 ? -14.200 8.754 12.509 1.00 59.25 112 ASP A N 1
ATOM 829 C CA . ASP A 1 112 ? -14.319 10.180 12.842 1.00 59.25 112 ASP A CA 1
ATOM 830 C C . ASP A 1 112 ? -13.838 11.069 11.681 1.00 59.25 112 ASP A C 1
ATOM 832 O O . ASP A 1 112 ? -12.789 10.777 11.049 1.00 59.25 112 ASP A O 1
#

Foldseek 3Di:
DPLPLPVLLVVLLVVLVVVLVVVVVVLVVCVVVVPPPVFDPVVSVVSVVLSVLSNVLSVCSVQLALVSLVSLLVSLVVVQVVCVVRVVDDPVVNVVSVVVSVVSVVCNVVGD

pLDDT: mean 77.15, std 8.49, range [38.91, 86.5]

Radius of gyration: 15.28 Å; chains: 1; bounding box: 41×22×46 Å

Sequence (112 aa):
MASSRPIVITVICVIGFIGVALGVPALLAVVATGAQTGLPSWYMPYLGLTMLVGLVSLIGLWQMKKWGAFLYAGMFVINQIILFATGLWTPGALIIPLIVTVIALSQLPKMD

Secondary structure (DSSP, 8-state):
------HHHHHHHHHHHHHHHHHHHHHHHHHHHT---SS-TTHHHHHHHHHHHHHHHHHHHHTT-HHHHHHHHHHHHHHHHHHHHTT---HHHHHHHHHHHHHHHHTGGG--